Protein AF-A0A4Y9FV36-F1 (afdb_monomer_lite)

Structure (mmCIF, N/CA/C/O backbone):
data_AF-A0A4Y9FV36-F1
#
_entry.id   AF-A0A4Y9FV36-F1
#
loop_
_atom_site.group_PDB
_atom_site.id
_atom_site.type_symbol
_atom_site.label_atom_id
_atom_site.label_alt_id
_atom_site.label_comp_id
_atom_site.label_asym_id
_atom_site.label_entity_id
_atom_site.label_seq_id
_atom_site.pdbx_PDB_ins_code
_atom_site.Cartn_x
_atom_site.Cartn_y
_atom_site.Cartn_z
_atom_site.occupancy
_atom_site.B_iso_or_equiv
_atom_site.auth_seq_id
_atom_site.auth_comp_id
_atom_site.auth_asym_id
_atom_site.auth_atom_id
_atom_site.pdbx_PDB_model_num
ATOM 1 N N . MET A 1 1 ? 10.657 -15.509 -2.391 1.00 43.88 1 MET A N 1
ATOM 2 C CA . MET A 1 1 ? 11.217 -14.339 -1.675 1.00 43.88 1 MET A CA 1
ATOM 3 C C . MET A 1 1 ? 10.784 -14.450 -0.227 1.00 43.88 1 MET A C 1
ATOM 5 O O . MET A 1 1 ? 9.601 -14.671 -0.011 1.00 43.88 1 MET A O 1
ATOM 9 N N . ALA A 1 2 ? 11.705 -14.394 0.737 1.00 48.38 2 ALA A N 1
ATOM 10 C CA . ALA A 1 2 ? 11.345 -14.502 2.150 1.00 48.38 2 ALA A CA 1
ATOM 11 C C . ALA A 1 2 ? 10.394 -13.355 2.525 1.00 48.38 2 ALA A C 1
ATOM 13 O O . ALA A 1 2 ? 10.722 -12.184 2.327 1.00 48.38 2 ALA A O 1
ATOM 14 N N . GLN A 1 3 ? 9.196 -13.692 3.002 1.00 63.16 3 GLN A N 1
ATOM 15 C CA . GLN A 1 3 ? 8.236 -12.700 3.465 1.00 63.16 3 GLN A CA 1
ATOM 16 C C . GLN A 1 3 ? 8.801 -12.062 4.734 1.00 63.16 3 GLN A C 1
ATOM 18 O O . GLN A 1 3 ? 9.016 -12.745 5.733 1.00 63.16 3 GLN A O 1
ATOM 23 N N . ARG A 1 4 ? 9.108 -10.762 4.673 1.00 67.25 4 ARG A N 1
ATOM 24 C CA . ARG A 1 4 ? 9.614 -10.004 5.824 1.00 67.25 4 ARG A CA 1
ATOM 25 C C . ARG A 1 4 ? 8.622 -10.128 6.984 1.00 67.25 4 ARG A C 1
ATOM 27 O O . ARG A 1 4 ? 7.413 -10.061 6.759 1.00 67.25 4 ARG A O 1
ATOM 34 N N . ASN A 1 5 ? 9.129 -10.307 8.205 1.00 76.62 5 ASN A N 1
ATOM 35 C CA . ASN A 1 5 ? 8.296 -10.274 9.404 1.00 76.62 5 ASN A CA 1
ATOM 36 C C . ASN A 1 5 ? 7.622 -8.892 9.489 1.00 76.62 5 ASN A C 1
ATOM 38 O O . ASN A 1 5 ? 8.306 -7.873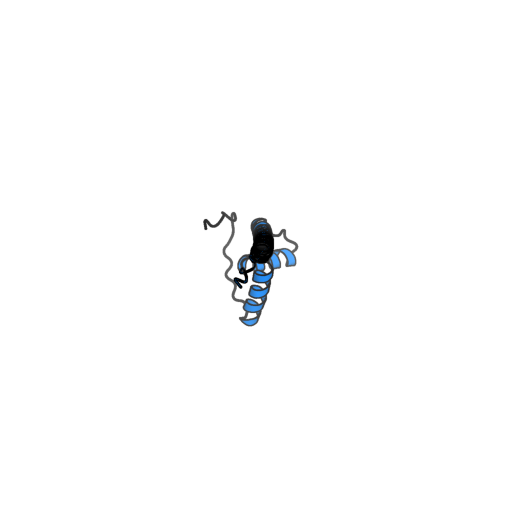 9.487 1.00 76.62 5 ASN A O 1
ATOM 42 N N . ARG A 1 6 ? 6.286 -8.869 9.497 1.00 80.81 6 ARG A N 1
ATOM 43 C CA . ARG A 1 6 ? 5.457 -7.649 9.500 1.00 80.81 6 ARG A CA 1
ATOM 44 C C . ARG A 1 6 ? 4.970 -7.269 10.910 1.00 80.81 6 ARG A C 1
ATOM 46 O O . ARG A 1 6 ? 4.032 -6.487 11.026 1.00 80.81 6 ARG A O 1
ATOM 53 N N . GLY A 1 7 ? 5.564 -7.853 11.951 1.00 85.19 7 GLY A N 1
ATOM 54 C CA . GLY A 1 7 ? 5.180 -7.636 13.345 1.00 85.19 7 GLY A CA 1
ATOM 55 C C . GLY A 1 7 ? 3.897 -8.364 13.758 1.00 85.19 7 GLY A C 1
ATOM 56 O O . GLY A 1 7 ? 3.302 -9.108 12.966 1.00 85.19 7 GLY A O 1
ATOM 57 N N . ASP A 1 8 ? 3.504 -8.136 15.013 1.00 89.25 8 ASP A N 1
ATOM 58 C CA . ASP A 1 8 ? 2.295 -8.685 15.635 1.00 89.25 8 ASP A CA 1
ATOM 59 C C . ASP A 1 8 ? 1.022 -8.095 15.012 1.00 89.25 8 ASP A C 1
ATOM 61 O O . ASP A 1 8 ? 0.899 -6.877 14.858 1.00 89.25 8 ASP A O 1
ATOM 65 N N . ARG A 1 9 ? 0.107 -8.967 14.570 1.00 88.62 9 ARG A N 1
ATOM 66 C CA . ARG A 1 9 ? -1.073 -8.599 13.772 1.00 88.62 9 ARG A CA 1
ATOM 67 C C . ARG A 1 9 ? -2.196 -9.617 13.950 1.00 88.62 9 ARG A C 1
ATOM 69 O O . ARG A 1 9 ? -1.978 -10.820 13.821 1.00 88.62 9 ARG A O 1
ATOM 76 N N . ALA A 1 10 ? -3.418 -9.121 14.121 1.00 90.75 10 ALA A N 1
ATOM 77 C CA . ALA A 1 10 ? -4.622 -9.945 14.100 1.00 90.75 10 ALA A CA 1
ATOM 78 C C . ALA A 1 10 ? -5.076 -10.266 12.663 1.00 90.75 10 ALA A C 1
ATOM 80 O O . ALA A 1 10 ? -4.840 -9.499 11.724 1.00 90.75 10 ALA A O 1
ATOM 81 N N . TYR A 1 11 ? -5.760 -11.399 12.494 1.00 90.50 11 TYR A N 1
ATOM 82 C CA . TYR A 1 11 ? -6.418 -11.757 11.238 1.00 90.50 11 TYR A CA 1
ATOM 83 C C . TYR A 1 11 ? -7.801 -11.100 11.146 1.00 90.50 11 TYR A C 1
ATOM 85 O O . TYR A 1 11 ? -8.608 -11.222 12.064 1.00 90.50 11 TYR A O 1
ATOM 93 N N . MET A 1 12 ? -8.087 -10.441 10.020 1.00 89.38 12 MET A N 1
ATOM 94 C CA . MET A 1 12 ? -9.374 -9.797 9.742 1.00 89.38 12 MET A CA 1
ATOM 95 C C . MET A 1 12 ? -9.889 -10.244 8.363 1.00 89.38 12 MET A C 1
ATOM 97 O O . MET A 1 12 ? -9.378 -9.770 7.344 1.00 89.38 12 MET A O 1
ATOM 101 N N . PRO A 1 13 ? -10.867 -11.167 8.289 1.00 90.19 13 PRO A N 1
ATOM 102 C CA . PRO A 1 13 ? -11.460 -11.568 7.019 1.00 90.19 13 PRO A CA 1
ATOM 103 C C . PRO A 1 13 ? -12.463 -10.512 6.537 1.00 90.19 13 PRO A C 1
ATOM 105 O O . PRO A 1 13 ? -13.398 -10.164 7.253 1.00 90.19 13 PRO A O 1
ATOM 108 N N . LEU A 1 14 ? -12.297 -10.035 5.302 1.00 90.56 14 LEU A N 1
ATOM 109 C CA . LEU A 1 14 ? -13.199 -9.072 4.660 1.00 90.56 14 LEU A CA 1
ATOM 110 C C . LEU A 1 14 ? -13.815 -9.675 3.393 1.00 90.56 14 LEU A C 1
ATOM 112 O O . LEU A 1 14 ? -13.170 -10.456 2.693 1.00 90.56 14 LEU A O 1
ATOM 116 N N . ARG A 1 15 ? -15.068 -9.307 3.101 1.00 94.62 15 ARG A N 1
ATOM 117 C CA . ARG A 1 15 ? -15.825 -9.738 1.911 1.00 94.62 15 ARG A CA 1
ATOM 118 C C . ARG A 1 15 ? -16.526 -8.540 1.257 1.00 94.62 15 ARG A C 1
ATOM 120 O O . ARG A 1 15 ? -17.742 -8.410 1.393 1.00 94.62 15 ARG A O 1
ATOM 127 N N . PRO A 1 16 ? -15.775 -7.623 0.623 1.00 93.69 16 PRO A N 1
ATOM 128 C CA . PRO A 1 16 ? -16.386 -6.511 -0.095 1.00 93.69 16 PRO A CA 1
ATOM 129 C C . PRO A 1 16 ? -17.173 -7.013 -1.324 1.00 93.69 16 PRO A C 1
ATOM 131 O O . PRO A 1 16 ? -16.865 -8.090 -1.844 1.00 93.69 16 PRO A O 1
ATOM 134 N N . PRO A 1 17 ? -18.158 -6.239 -1.815 1.00 97.88 17 PRO A N 1
ATOM 135 C CA . PRO A 1 17 ? -18.737 -6.424 -3.144 1.00 97.88 17 PRO A CA 1
ATOM 136 C C . PRO A 1 17 ? -17.667 -6.534 -4.243 1.00 97.88 17 PRO A C 1
ATOM 138 O O . PRO A 1 17 ? -16.583 -5.956 -4.135 1.00 97.88 17 PRO A O 1
ATOM 141 N N . THR A 1 18 ? -17.959 -7.293 -5.301 1.00 96.94 18 THR A N 1
ATOM 142 C CA . THR A 1 18 ? -16.975 -7.640 -6.343 1.00 96.94 18 THR A CA 1
ATOM 143 C C . THR A 1 18 ? -16.438 -6.420 -7.092 1.00 96.94 18 THR A C 1
ATOM 145 O O . THR A 1 18 ? -15.235 -6.321 -7.325 1.00 96.94 18 THR A O 1
ATOM 148 N N . ASP A 1 19 ? -17.310 -5.472 -7.418 1.00 96.25 19 ASP A N 1
ATOM 149 C CA . ASP A 1 19 ? -16.968 -4.202 -8.062 1.00 96.25 19 ASP A CA 1
ATOM 150 C C . ASP A 1 19 ? -16.026 -3.355 -7.191 1.00 96.25 19 ASP A C 1
ATOM 152 O O . ASP A 1 19 ? -15.018 -2.823 -7.662 1.00 96.25 19 ASP A O 1
ATOM 156 N N . GLN A 1 20 ? -16.296 -3.297 -5.887 1.00 97.50 20 GLN A N 1
ATOM 157 C CA . GLN A 1 20 ? -15.442 -2.602 -4.927 1.00 97.50 20 GLN A CA 1
ATOM 158 C C . GLN A 1 20 ? -14.087 -3.293 -4.782 1.00 97.50 20 GLN A C 1
ATOM 160 O O . GLN A 1 20 ? -13.053 -2.627 -4.762 1.00 97.50 20 GLN A O 1
ATOM 165 N N . GLN A 1 21 ? -14.069 -4.628 -4.727 1.00 96.69 21 GLN A N 1
ATOM 166 C CA . GLN A 1 21 ? -12.830 -5.396 -4.662 1.00 96.69 21 GLN A CA 1
ATOM 167 C C . GLN A 1 21 ? -11.921 -5.098 -5.857 1.00 96.69 21 GLN A C 1
ATOM 169 O O . GLN A 1 21 ? -10.717 -4.902 -5.674 1.00 96.69 21 GLN A O 1
ATOM 174 N N . GLU A 1 22 ? -12.482 -5.055 -7.066 1.00 97.25 22 GLU A N 1
ATOM 175 C CA . GLU A 1 22 ? -11.732 -4.730 -8.277 1.00 97.25 22 GLU A CA 1
ATOM 176 C C . GLU A 1 22 ? -11.182 -3.302 -8.226 1.00 97.25 22 GLU A C 1
ATOM 178 O O . GLU A 1 22 ? -9.987 -3.093 -8.455 1.00 97.25 22 GLU A O 1
ATOM 183 N N . HIS A 1 23 ? -12.008 -2.337 -7.820 1.00 97.88 23 HIS A N 1
ATOM 184 C CA . HIS A 1 23 ? -11.572 -0.956 -7.635 1.00 97.88 23 HIS A CA 1
ATOM 185 C C . HIS A 1 23 ? -10.412 -0.839 -6.630 1.00 97.88 23 HIS A C 1
ATOM 187 O O . HIS A 1 23 ? -9.387 -0.212 -6.910 1.00 97.88 23 HIS A O 1
ATOM 193 N N . TYR A 1 24 ? -10.517 -1.486 -5.467 1.00 97.81 24 TYR A N 1
ATOM 194 C CA . TYR A 1 24 ? -9.457 -1.474 -4.457 1.00 97.81 24 TYR A CA 1
ATOM 195 C C . TYR A 1 24 ? -8.190 -2.170 -4.944 1.00 97.81 24 TYR A C 1
ATOM 197 O O . TYR A 1 24 ? -7.086 -1.726 -4.628 1.00 97.81 24 TYR A O 1
ATOM 205 N N . LYS A 1 25 ? -8.331 -3.238 -5.735 1.00 97.69 25 LYS A N 1
ATOM 206 C CA . LYS A 1 25 ? -7.189 -3.919 -6.339 1.00 97.69 25 LYS A CA 1
ATOM 207 C C . LYS A 1 25 ? -6.440 -2.984 -7.287 1.00 97.69 25 LYS A C 1
ATOM 209 O O . LYS A 1 25 ? -5.223 -2.886 -7.176 1.00 97.69 25 LYS A O 1
ATOM 214 N N . GLN A 1 26 ? -7.148 -2.261 -8.155 1.00 98.12 26 GLN A N 1
ATOM 215 C CA . GLN A 1 26 ? -6.530 -1.284 -9.057 1.00 98.12 26 GLN A CA 1
ATOM 216 C C . GLN A 1 26 ? -5.754 -0.218 -8.269 1.00 98.12 26 GLN A C 1
ATOM 218 O O . GLN A 1 26 ? -4.597 0.064 -8.578 1.00 98.12 26 GLN A O 1
ATOM 223 N N . LYS A 1 27 ? -6.333 0.306 -7.181 1.00 98.25 27 LYS A N 1
ATOM 224 C CA . LYS A 1 27 ? -5.652 1.274 -6.305 1.00 98.25 27 LYS A CA 1
ATOM 225 C C . LYS A 1 27 ? -4.444 0.698 -5.570 1.00 98.25 27 LYS A C 1
ATOM 227 O O . LYS A 1 27 ? -3.431 1.384 -5.429 1.00 98.25 27 LYS A O 1
ATOM 232 N N . ALA A 1 28 ? -4.508 -0.559 -5.144 1.00 98.00 28 ALA A N 1
ATOM 233 C CA . ALA A 1 28 ? -3.360 -1.249 -4.568 1.00 98.00 28 ALA A CA 1
ATOM 234 C C . ALA A 1 28 ? -2.232 -1.428 -5.603 1.00 98.00 28 ALA A C 1
ATOM 236 O O . ALA A 1 28 ? -1.070 -1.154 -5.299 1.00 98.00 28 ALA A O 1
ATOM 237 N N . ASP A 1 29 ? -2.574 -1.802 -6.840 1.00 97.62 29 ASP A N 1
ATOM 238 C CA . ASP A 1 29 ? -1.623 -1.989 -7.942 1.00 97.62 29 ASP A CA 1
ATOM 239 C C . ASP A 1 29 ? -0.946 -0.660 -8.351 1.00 97.62 29 ASP A C 1
ATOM 241 O O . ASP A 1 29 ? 0.273 -0.620 -8.557 1.00 97.62 29 ASP A O 1
ATOM 245 N N . GLU A 1 30 ? -1.697 0.450 -8.397 1.00 97.31 30 GLU A N 1
ATOM 246 C CA . GLU A 1 30 ? -1.176 1.811 -8.634 1.00 97.31 30 GLU A CA 1
ATOM 247 C C . GLU A 1 30 ? -0.087 2.182 -7.611 1.00 97.31 30 GLU A C 1
ATOM 249 O O . GLU A 1 30 ? 0.966 2.729 -7.961 1.00 97.31 30 GLU A O 1
ATOM 254 N N . LEU A 1 31 ? -0.283 1.807 -6.347 1.00 96.94 31 LEU A N 1
ATOM 255 C CA . LEU A 1 31 ? 0.694 1.996 -5.270 1.00 96.94 31 LEU A CA 1
ATOM 256 C C . LEU A 1 31 ? 1.788 0.919 -5.248 1.00 96.94 31 LEU A C 1
ATOM 258 O O . LEU A 1 31 ? 2.857 1.132 -4.681 1.00 96.94 31 LEU A O 1
ATOM 262 N N . GLY A 1 32 ? 1.555 -0.213 -5.912 1.00 96.50 32 GLY A N 1
ATOM 263 C CA . GLY A 1 32 ? 2.465 -1.353 -5.950 1.00 96.50 32 GLY A CA 1
ATOM 264 C C . GLY A 1 32 ? 2.492 -2.157 -4.649 1.00 96.50 32 GLY A C 1
ATOM 265 O O . GLY A 1 32 ? 3.514 -2.771 -4.341 1.00 96.50 32 GLY A O 1
ATOM 266 N N . ILE A 1 33 ? 1.388 -2.150 -3.898 1.00 96.81 33 ILE A N 1
ATOM 267 C CA . ILE A 1 33 ? 1.227 -2.856 -2.620 1.00 96.81 33 ILE A CA 1
ATOM 268 C C . ILE A 1 33 ? 0.146 -3.935 -2.707 1.00 96.81 33 ILE A C 1
ATOM 270 O O . ILE A 1 33 ? -0.618 -4.000 -3.667 1.00 96.81 33 ILE A O 1
ATOM 274 N N . SER A 1 34 ? 0.063 -4.803 -1.695 1.00 95.44 34 SER A N 1
ATOM 275 C CA . SER A 1 34 ? -0.995 -5.821 -1.648 1.00 95.44 34 SER A CA 1
ATOM 276 C C . SER A 1 34 ? -2.373 -5.212 -1.352 1.00 95.44 34 SER A C 1
ATOM 278 O O . SER A 1 34 ? -2.469 -4.205 -0.650 1.00 95.44 34 SER A O 1
ATOM 280 N N . LEU A 1 35 ? -3.452 -5.866 -1.803 1.00 96.06 35 LEU A N 1
ATOM 281 C CA . LEU A 1 35 ? -4.828 -5.441 -1.502 1.00 96.06 35 LEU A CA 1
ATOM 282 C C . LEU A 1 35 ? -5.092 -5.344 0.012 1.00 96.06 35 LEU A C 1
ATOM 284 O O . LEU A 1 35 ? -5.735 -4.404 0.470 1.00 96.06 35 LEU A O 1
ATOM 288 N N . GLY A 1 36 ? -4.554 -6.280 0.799 1.00 94.56 36 GLY A N 1
ATOM 289 C CA . GLY A 1 36 ? -4.655 -6.232 2.260 1.00 94.56 36 GLY A CA 1
ATOM 290 C C . GLY A 1 36 ? -3.929 -5.024 2.860 1.00 94.56 36 GLY A C 1
ATOM 291 O O . GLY A 1 36 ? -4.495 -4.337 3.705 1.00 94.56 36 GLY A O 1
ATOM 292 N N . SER A 1 37 ? -2.713 -4.723 2.384 1.00 95.94 37 SER A N 1
ATOM 293 C CA . SER A 1 37 ? -1.964 -3.521 2.788 1.00 95.94 37 SER A CA 1
ATOM 294 C C . SER A 1 37 ? -2.748 -2.250 2.443 1.00 95.94 37 SER A C 1
ATOM 296 O O . SER A 1 37 ? -2.865 -1.351 3.271 1.00 95.94 37 SER A O 1
ATOM 298 N N . TYR A 1 38 ? -3.350 -2.194 1.251 1.00 97.56 38 TYR A N 1
ATOM 299 C CA . TYR A 1 38 ? -4.203 -1.078 0.850 1.00 97.56 38 TYR A CA 1
ATOM 300 C C . TYR A 1 38 ? -5.403 -0.909 1.790 1.00 97.56 38 TYR A C 1
ATOM 302 O O . TYR A 1 38 ? -5.639 0.193 2.279 1.00 97.56 38 TYR A O 1
ATOM 310 N N . GLY A 1 39 ? -6.116 -1.995 2.108 1.00 96.44 39 GLY A N 1
ATOM 311 C CA . GLY A 1 39 ? -7.250 -1.963 3.035 1.00 96.44 39 GLY A CA 1
ATOM 312 C C . GLY A 1 39 ? -6.872 -1.434 4.421 1.00 96.44 39 GLY A C 1
ATOM 313 O O . GLY A 1 39 ? -7.503 -0.502 4.913 1.00 96.44 39 GLY A O 1
ATOM 314 N N . VAL A 1 40 ? -5.799 -1.961 5.020 1.00 96.12 40 VAL A N 1
ATOM 315 C CA . VAL A 1 40 ? -5.313 -1.513 6.340 1.00 96.12 40 VAL A CA 1
ATOM 316 C C . VAL A 1 40 ? -4.907 -0.039 6.316 1.00 96.12 40 VAL A C 1
ATOM 318 O O . VAL A 1 40 ? -5.264 0.705 7.224 1.00 96.12 40 VAL A O 1
ATOM 321 N N . MET A 1 41 ? -4.209 0.406 5.269 1.00 97.75 41 MET A N 1
ATOM 322 C CA . MET A 1 41 ? -3.828 1.811 5.107 1.00 97.75 41 MET A CA 1
ATOM 32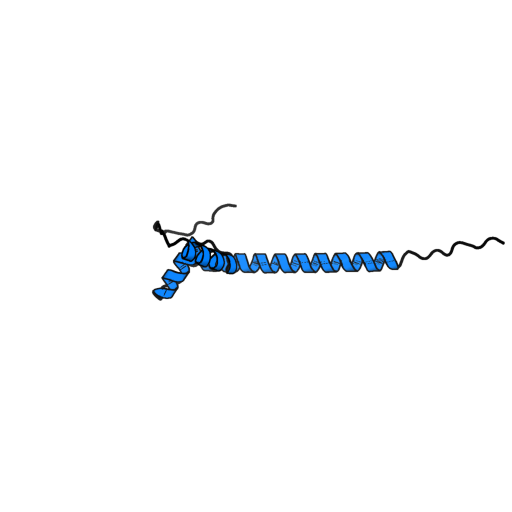3 C C . MET A 1 41 ? -5.052 2.727 5.027 1.00 97.75 41 MET A C 1
ATOM 325 O O . MET A 1 41 ? -5.078 3.766 5.682 1.00 97.75 41 MET A O 1
ATOM 329 N N . ARG A 1 42 ? -6.066 2.357 4.235 1.00 97.38 42 ARG A N 1
ATOM 330 C CA . ARG A 1 42 ? -7.288 3.160 4.088 1.00 97.38 42 ARG A CA 1
ATOM 331 C C . ARG A 1 42 ? -8.090 3.223 5.384 1.00 97.38 42 ARG A C 1
ATOM 333 O O . ARG A 1 42 ? -8.577 4.299 5.711 1.00 97.38 42 ARG A O 1
ATOM 340 N N . LEU A 1 43 ? -8.178 2.119 6.128 1.00 96.75 43 LEU A N 1
ATOM 341 C CA . LEU A 1 43 ? -8.815 2.098 7.447 1.00 96.75 43 LEU A CA 1
ATOM 342 C C . LEU A 1 43 ? -8.058 2.976 8.448 1.00 96.75 43 LEU A C 1
ATOM 344 O O . LEU A 1 43 ? -8.673 3.809 9.100 1.00 96.75 43 LEU A O 1
ATOM 348 N N . ALA A 1 44 ? -6.728 2.866 8.514 1.00 97.44 44 ALA A N 1
ATOM 349 C CA . ALA A 1 44 ? -5.928 3.713 9.395 1.00 97.44 44 ALA A CA 1
ATOM 350 C C . ALA A 1 44 ? -6.127 5.206 9.082 1.00 97.44 44 ALA A C 1
ATOM 352 O O . ALA A 1 44 ? -6.377 5.997 9.982 1.00 97.44 44 ALA A O 1
ATOM 353 N N . GLN A 1 45 ? -6.110 5.580 7.799 1.00 97.62 45 GLN A N 1
ATOM 354 C CA . GLN A 1 45 ? -6.365 6.956 7.363 1.00 97.62 45 GLN A CA 1
ATOM 355 C C . GLN A 1 45 ? -7.767 7.453 7.734 1.00 97.62 45 GLN A C 1
ATOM 357 O O . GLN A 1 45 ? -7.905 8.600 8.151 1.00 97.62 45 GLN A O 1
ATOM 362 N N . ALA A 1 46 ? -8.795 6.617 7.567 1.00 97.88 46 ALA A N 1
ATOM 363 C CA . ALA A 1 46 ? -10.176 6.978 7.884 1.00 97.88 46 ALA A CA 1
ATOM 364 C C . ALA A 1 46 ? -10.384 7.216 9.388 1.00 97.88 46 ALA A C 1
ATOM 366 O O . ALA A 1 46 ? -11.128 8.115 9.764 1.00 97.88 46 ALA A O 1
ATOM 367 N N . GLU A 1 47 ? -9.680 6.455 10.225 1.00 98.12 47 GLU A N 1
ATOM 368 C CA . GLU A 1 47 ? -9.762 6.526 11.689 1.00 98.12 47 GLU A CA 1
ATOM 369 C C . GLU A 1 47 ? -8.725 7.480 12.314 1.00 98.12 47 GLU A C 1
ATOM 371 O O . GLU A 1 47 ? -8.611 7.572 13.534 1.00 98.12 47 GLU A O 1
ATOM 376 N N . GLY A 1 48 ? -7.918 8.175 11.502 1.00 97.62 48 GLY A N 1
ATOM 377 C CA . GLY A 1 48 ? -6.843 9.043 11.998 1.00 97.62 48 GLY A CA 1
ATOM 378 C C . GLY A 1 48 ? -5.716 8.295 12.728 1.00 97.62 48 GLY A C 1
ATOM 379 O O . GLY A 1 48 ? -4.987 8.889 13.521 1.00 97.62 48 GLY A O 1
ATOM 380 N N . LEU A 1 49 ? -5.563 6.996 12.470 1.00 97.31 49 LEU A N 1
ATOM 381 C CA . LEU A 1 49 ? -4.518 6.146 13.034 1.00 97.31 49 LEU A CA 1
ATOM 382 C C . LEU A 1 49 ? -3.237 6.195 12.184 1.00 97.31 49 LEU A C 1
ATOM 384 O O . LEU A 1 49 ? -3.294 6.405 10.967 1.00 97.31 49 LEU A O 1
ATOM 388 N N . PRO A 1 50 ? -2.061 5.951 12.791 1.00 96.62 50 PRO A N 1
ATOM 389 C CA . PRO A 1 50 ? -0.819 5.849 12.038 1.00 96.62 50 PRO A CA 1
ATOM 390 C C . PRO A 1 50 ? -0.868 4.672 11.056 1.00 96.62 50 PRO A C 1
ATOM 392 O O . PRO A 1 50 ? -1.274 3.560 11.402 1.00 96.62 50 PRO A O 1
ATOM 395 N N . VAL A 1 51 ? -0.418 4.911 9.822 1.00 96.19 51 VAL A N 1
ATOM 396 C CA . VAL A 1 51 ? -0.256 3.850 8.821 1.00 96.19 51 VAL A CA 1
ATOM 397 C C . VAL A 1 51 ? 0.923 2.959 9.235 1.00 96.19 51 VAL A C 1
ATOM 399 O O . VAL A 1 51 ? 2.009 3.488 9.463 1.00 96.19 51 VAL A O 1
ATOM 402 N N . PRO A 1 52 ? 0.755 1.625 9.308 1.00 94.88 52 PRO A N 1
ATOM 403 C CA . PRO A 1 52 ? 1.840 0.721 9.679 1.00 94.88 52 PRO A CA 1
ATOM 404 C C . PRO A 1 52 ? 3.083 0.827 8.783 1.00 94.88 52 PRO A C 1
ATOM 406 O O . PRO A 1 52 ? 2.973 0.782 7.555 1.00 94.88 52 PRO A O 1
ATOM 409 N N . ASP A 1 53 ? 4.269 0.841 9.398 1.00 94.38 53 ASP A N 1
ATOM 410 C CA . ASP A 1 53 ? 5.558 1.042 8.713 1.00 94.38 53 ASP A CA 1
ATOM 411 C C . ASP A 1 53 ? 5.811 0.055 7.570 1.00 94.38 53 ASP A C 1
ATOM 413 O O . ASP A 1 53 ? 6.302 0.438 6.509 1.00 94.38 53 ASP A O 1
ATOM 417 N N . TYR A 1 54 ? 5.406 -1.211 7.729 1.00 93.19 54 TYR A N 1
ATOM 418 C CA . TYR A 1 54 ? 5.592 -2.221 6.683 1.00 93.19 54 TYR A CA 1
ATOM 419 C C . TYR A 1 54 ? 4.866 -1.864 5.375 1.00 93.19 54 TYR A C 1
ATOM 421 O O . TYR A 1 54 ? 5.278 -2.317 4.309 1.00 93.19 54 TYR A O 1
ATOM 429 N N . ILE A 1 55 ? 3.785 -1.077 5.437 1.00 95.31 55 ILE A N 1
ATOM 430 C CA . ILE A 1 55 ? 3.051 -0.617 4.252 1.00 95.31 55 ILE A CA 1
ATOM 431 C C . ILE A 1 55 ? 3.825 0.513 3.580 1.00 95.31 55 ILE A C 1
ATOM 433 O O . ILE A 1 55 ? 4.009 0.490 2.363 1.00 95.31 55 ILE A O 1
ATOM 437 N N . THR A 1 56 ? 4.325 1.466 4.365 1.00 94.56 56 THR A N 1
ATOM 438 C CA . THR A 1 56 ? 5.189 2.549 3.878 1.00 94.56 56 THR A CA 1
ATOM 439 C C . THR A 1 56 ? 6.433 1.981 3.188 1.00 94.56 56 THR A C 1
ATOM 441 O O . THR A 1 56 ? 6.774 2.388 2.076 1.00 94.56 56 THR A O 1
ATOM 444 N N . ASP A 1 57 ? 7.049 0.957 3.780 1.00 94.12 57 ASP A N 1
ATOM 445 C CA . ASP A 1 57 ? 8.177 0.231 3.197 1.00 94.12 57 ASP A CA 1
ATOM 446 C C . ASP A 1 57 ? 7.823 -0.472 1.879 1.00 94.12 57 ASP A C 1
ATOM 448 O O . ASP A 1 57 ? 8.641 -0.499 0.955 1.00 94.12 57 ASP A O 1
ATOM 452 N N . GLU A 1 58 ? 6.631 -1.070 1.772 1.00 94.56 58 GLU A N 1
ATOM 453 C CA . GLU A 1 58 ? 6.155 -1.694 0.531 1.00 94.56 58 GLU A CA 1
ATOM 454 C C . GLU A 1 58 ? 6.010 -0.655 -0.591 1.00 94.56 58 GLU A C 1
ATOM 456 O O . GLU A 1 58 ? 6.495 -0.891 -1.702 1.00 94.56 58 GLU A O 1
ATOM 461 N N . ILE A 1 59 ? 5.421 0.507 -0.289 1.00 95.94 59 ILE A N 1
ATOM 462 C CA . ILE A 1 59 ? 5.264 1.621 -1.238 1.00 95.94 59 ILE A CA 1
ATOM 463 C C . ILE A 1 59 ? 6.636 2.114 -1.714 1.00 95.94 59 ILE A C 1
ATOM 465 O O . ILE A 1 59 ? 6.880 2.230 -2.919 1.00 95.94 59 ILE A O 1
ATOM 469 N N . GLU A 1 60 ? 7.569 2.353 -0.793 1.00 95.25 60 GLU A N 1
ATOM 470 C CA . GLU A 1 60 ? 8.914 2.823 -1.133 1.00 95.25 60 GLU A CA 1
ATOM 471 C C . GLU A 1 60 ? 9.699 1.790 -1.950 1.00 95.25 60 GLU A C 1
ATOM 473 O O . GLU A 1 60 ? 10.377 2.129 -2.926 1.00 95.25 60 GLU A O 1
ATOM 478 N N . GLN A 1 61 ? 9.569 0.501 -1.634 1.00 94.38 61 GLN A N 1
ATOM 479 C CA . GLN A 1 61 ? 10.157 -0.562 -2.447 1.00 94.38 61 GLN A CA 1
ATOM 480 C C . GLN A 1 61 ? 9.550 -0.613 -3.852 1.00 94.38 61 GLN A C 1
ATOM 482 O O . GLN A 1 61 ? 10.292 -0.771 -4.827 1.00 94.38 61 GLN A O 1
ATOM 487 N N . ALA A 1 62 ? 8.230 -0.473 -3.982 1.00 94.31 62 ALA A N 1
ATOM 488 C CA . ALA A 1 62 ? 7.562 -0.423 -5.278 1.00 94.31 62 ALA A CA 1
ATOM 489 C C . ALA A 1 62 ? 8.046 0.773 -6.110 1.00 94.31 62 ALA A C 1
ATOM 491 O O . ALA A 1 62 ? 8.398 0.614 -7.284 1.00 94.31 62 ALA A O 1
ATOM 492 N N . ARG A 1 63 ? 8.168 1.949 -5.487 1.00 95.25 63 ARG A N 1
ATOM 493 C CA . ARG A 1 63 ? 8.723 3.154 -6.110 1.00 95.25 63 ARG A CA 1
ATOM 494 C C . ARG A 1 63 ? 10.153 2.931 -6.601 1.00 95.25 63 ARG A C 1
ATOM 496 O O . ARG A 1 63 ? 10.443 3.186 -7.770 1.00 95.25 63 ARG A O 1
ATOM 503 N N . ARG A 1 64 ? 11.036 2.389 -5.755 1.00 94.94 64 ARG A N 1
ATOM 504 C CA . ARG A 1 64 ? 12.431 2.074 -6.117 1.00 94.94 64 ARG A CA 1
ATOM 505 C C . ARG A 1 64 ? 12.513 1.089 -7.281 1.00 94.94 64 ARG A C 1
ATOM 507 O O . ARG A 1 64 ? 13.295 1.298 -8.203 1.00 94.94 64 ARG A O 1
ATOM 514 N N . LYS A 1 65 ? 11.678 0.044 -7.289 1.00 93.25 65 LYS A N 1
ATOM 515 C CA . LYS A 1 65 ? 11.616 -0.922 -8.400 1.00 93.25 65 LYS A CA 1
ATOM 516 C C . LYS A 1 65 ? 11.245 -0.248 -9.721 1.00 93.25 65 LYS A C 1
ATOM 518 O O . LYS A 1 65 ? 11.889 -0.524 -10.730 1.00 93.25 65 LYS A O 1
ATOM 523 N N . ARG A 1 66 ? 10.256 0.654 -9.717 1.00 92.62 66 ARG A N 1
ATOM 524 C CA . ARG A 1 66 ? 9.847 1.414 -10.914 1.00 92.62 66 ARG A CA 1
ATOM 525 C C . ARG A 1 66 ? 10.967 2.318 -11.423 1.00 92.62 66 ARG A C 1
ATOM 527 O O . ARG A 1 66 ? 11.252 2.300 -12.616 1.00 92.62 66 ARG A O 1
ATOM 534 N N . LEU A 1 67 ? 11.634 3.046 -10.526 1.00 93.50 67 LEU A N 1
ATOM 535 C CA . LEU A 1 67 ? 12.766 3.910 -10.878 1.00 93.50 67 LEU A CA 1
ATOM 536 C C . LEU A 1 67 ? 13.925 3.107 -11.477 1.00 93.50 67 LEU A C 1
ATOM 538 O O . LEU A 1 67 ? 14.436 3.463 -12.536 1.00 93.50 67 LEU A O 1
ATOM 542 N N . ASN A 1 68 ? 14.284 1.981 -10.859 1.00 93.56 68 ASN A N 1
ATOM 543 C CA . ASN A 1 68 ? 15.345 1.110 -11.361 1.00 93.56 68 ASN A CA 1
ATOM 544 C C . ASN A 1 68 ? 14.993 0.505 -12.727 1.00 93.56 68 ASN A C 1
ATOM 546 O O . ASN A 1 68 ? 15.851 0.425 -13.602 1.00 93.56 68 ASN A O 1
ATOM 550 N N . ALA A 1 69 ? 13.737 0.099 -12.934 1.00 91.38 69 ALA A N 1
ATOM 551 C CA . ALA A 1 69 ? 13.277 -0.404 -14.226 1.00 91.38 69 ALA A CA 1
ATOM 552 C C . ALA A 1 69 ? 13.321 0.682 -15.314 1.00 91.38 69 ALA A C 1
ATOM 554 O O . ALA A 1 69 ? 13.755 0.410 -16.430 1.00 91.38 69 ALA A O 1
ATOM 555 N N . ALA A 1 70 ? 12.919 1.915 -14.992 1.00 91.06 70 ALA A N 1
ATOM 556 C CA . ALA A 1 70 ? 13.000 3.044 -15.915 1.00 91.06 70 ALA A CA 1
ATOM 557 C C . ALA A 1 70 ? 14.456 3.398 -16.265 1.00 91.06 70 ALA A C 1
ATOM 559 O O . ALA A 1 70 ? 14.768 3.610 -17.435 1.00 91.06 70 ALA A O 1
ATOM 560 N N . ALA A 1 71 ? 15.353 3.396 -15.274 1.00 90.44 71 ALA A N 1
ATOM 561 C CA . ALA A 1 71 ? 16.780 3.628 -15.486 1.00 90.44 71 ALA A CA 1
ATOM 562 C C . ALA A 1 71 ? 17.395 2.572 -16.418 1.00 90.44 71 ALA A C 1
ATOM 564 O O . ALA A 1 71 ? 18.074 2.938 -17.372 1.00 90.44 71 ALA A O 1
ATOM 565 N N . ARG A 1 72 ? 17.084 1.283 -16.201 1.00 89.06 72 ARG A N 1
ATOM 566 C CA . ARG A 1 72 ? 17.544 0.176 -17.060 1.00 89.06 72 ARG A CA 1
ATOM 567 C C . ARG A 1 72 ? 17.075 0.320 -18.507 1.00 89.06 72 ARG A C 1
ATOM 569 O O . ARG A 1 72 ? 17.885 0.231 -19.423 1.00 89.06 72 ARG A O 1
ATOM 576 N N . ARG A 1 73 ? 15.792 0.633 -18.717 1.00 89.19 73 ARG A N 1
ATOM 577 C CA . ARG A 1 73 ? 15.247 0.874 -20.065 1.00 89.19 73 ARG A CA 1
ATOM 578 C C . ARG A 1 73 ? 15.941 2.042 -20.760 1.00 89.19 73 ARG A C 1
ATOM 580 O O . ARG A 1 73 ? 16.211 1.969 -21.951 1.00 89.19 73 ARG A O 1
ATOM 587 N N . ARG A 1 74 ? 16.252 3.113 -20.024 1.00 85.81 74 ARG A N 1
ATOM 588 C CA . ARG A 1 74 ? 16.981 4.262 -20.573 1.00 85.81 74 ARG A CA 1
ATOM 589 C C . ARG A 1 74 ? 18.402 3.881 -20.986 1.00 85.81 74 ARG A C 1
ATOM 591 O O . ARG A 1 74 ? 18.829 4.271 -22.065 1.00 85.81 74 ARG A O 1
ATOM 598 N N . THR A 1 75 ? 19.118 3.116 -20.161 1.00 85.75 75 THR A N 1
ATOM 599 C CA . THR A 1 75 ? 20.464 2.637 -20.512 1.00 85.75 75 THR A CA 1
ATOM 600 C C . THR A 1 75 ? 20.447 1.695 -21.715 1.00 85.75 75 THR A C 1
ATOM 602 O O . THR A 1 75 ? 21.302 1.832 -22.576 1.00 85.75 75 THR A O 1
ATOM 605 N N . GLU A 1 76 ? 19.451 0.810 -21.826 1.00 85.62 76 GLU A N 1
ATOM 606 C CA . GLU A 1 76 ? 19.280 -0.090 -22.982 1.00 85.62 76 GLU A CA 1
ATOM 607 C C . GLU A 1 76 ? 18.965 0.674 -24.281 1.00 85.62 76 GLU A C 1
ATOM 609 O O . GLU A 1 76 ? 19.450 0.319 -25.350 1.00 85.62 76 GLU A O 1
ATOM 614 N N . GLN A 1 77 ? 18.167 1.745 -24.205 1.00 81.00 77 GLN A N 1
ATOM 615 C CA . GLN A 1 77 ? 17.879 2.597 -25.365 1.00 81.00 77 GLN A CA 1
ATOM 616 C C . GLN A 1 77 ? 19.113 3.375 -25.832 1.00 81.00 77 GLN A C 1
ATOM 618 O 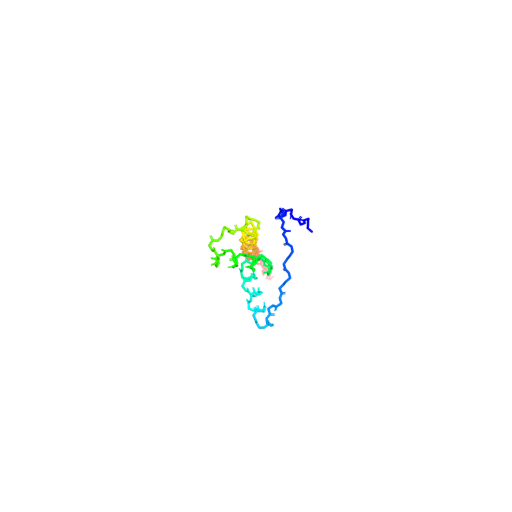O . GLN A 1 77 ? 19.327 3.503 -27.035 1.00 81.00 77 GLN A O 1
ATOM 623 N N . LEU A 1 78 ? 19.917 3.885 -24.893 1.00 76.12 78 LEU A N 1
ATOM 624 C CA . LEU A 1 78 ? 21.158 4.596 -25.20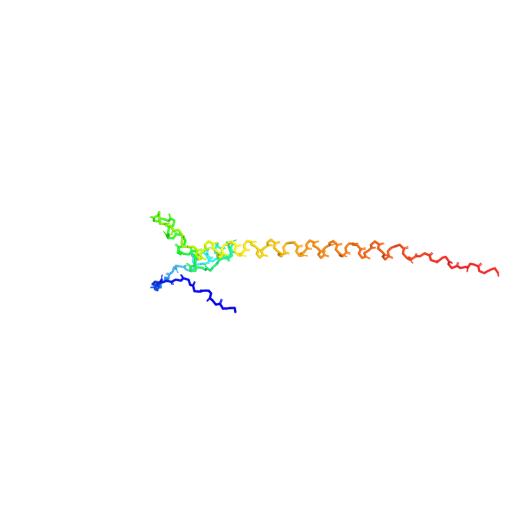5 1.00 76.12 78 LEU A CA 1
ATOM 625 C C . LEU A 1 78 ? 22.204 3.655 -25.809 1.00 76.12 78 LEU A C 1
ATOM 627 O O . LEU A 1 78 ? 22.771 3.983 -26.846 1.00 76.12 78 LEU A O 1
ATOM 631 N N . SER A 1 79 ? 22.395 2.463 -25.234 1.00 76.69 79 SER A N 1
ATOM 632 C CA . SER A 1 79 ? 23.335 1.480 -25.785 1.00 76.69 79 SER A CA 1
ATOM 633 C C . SER A 1 79 ? 22.916 0.991 -27.173 1.00 76.69 79 SER A C 1
ATOM 635 O O . SER A 1 79 ? 23.764 0.781 -28.035 1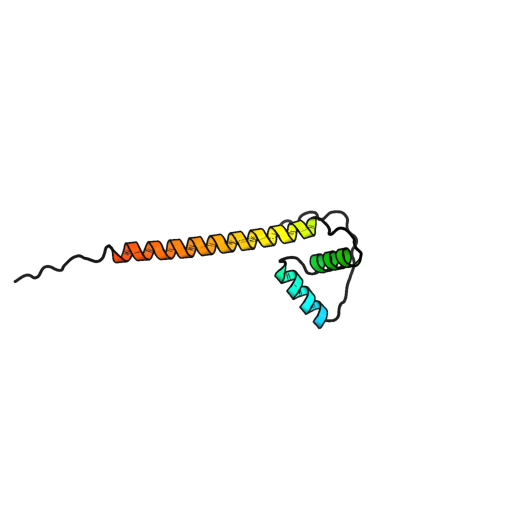.00 76.69 79 SER A O 1
ATOM 637 N N . PHE A 1 80 ? 21.612 0.850 -27.433 1.00 69.19 80 PHE A N 1
ATOM 638 C CA . P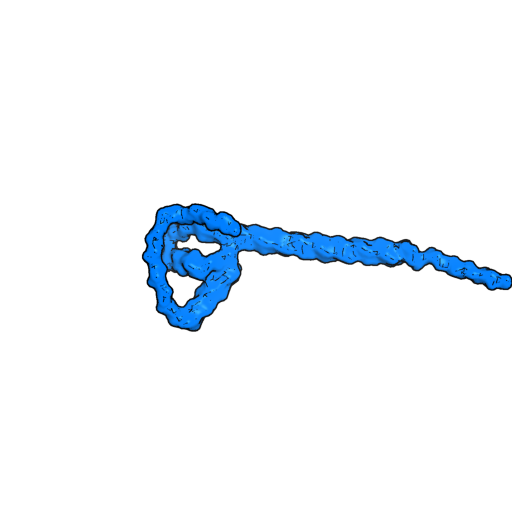HE A 1 80 ? 21.109 0.538 -28.773 1.00 69.19 80 PHE A CA 1
ATOM 639 C C . PHE A 1 80 ? 21.387 1.656 -29.790 1.00 69.19 80 PHE A C 1
ATOM 641 O O . PHE A 1 80 ? 21.559 1.367 -30.973 1.00 69.19 80 PHE A O 1
ATOM 648 N N . LEU A 1 81 ? 21.417 2.920 -29.358 1.00 65.06 81 LEU A N 1
ATOM 649 C CA . LEU A 1 81 ? 21.690 4.056 -30.237 1.00 65.06 81 LEU A CA 1
ATOM 650 C C . LEU A 1 81 ? 23.184 4.162 -30.584 1.00 65.06 81 LEU A C 1
ATOM 652 O O . LEU A 1 81 ? 23.504 4.314 -31.759 1.00 65.06 81 LEU A O 1
ATOM 656 N N . GLU A 1 82 ? 24.079 3.992 -29.603 1.00 61.00 82 GLU A N 1
ATOM 657 C CA . GLU A 1 82 ? 25.541 4.017 -29.808 1.00 61.00 82 GLU A CA 1
ATOM 658 C C . GLU A 1 82 ? 26.007 2.944 -30.810 1.00 61.00 82 GLU A C 1
ATOM 660 O O . GLU A 1 82 ? 26.796 3.229 -31.707 1.00 61.00 82 GLU A O 1
ATOM 665 N N . VAL A 1 83 ? 25.440 1.732 -30.753 1.00 59.22 83 VAL A N 1
ATOM 666 C CA . VAL A 1 83 ? 25.780 0.644 -31.694 1.00 59.22 83 VAL A CA 1
ATOM 667 C C . VAL A 1 83 ? 25.446 0.995 -33.158 1.00 59.22 83 VAL A C 1
ATOM 669 O O . VAL A 1 83 ? 26.107 0.509 -34.072 1.00 59.22 83 VAL A O 1
ATOM 672 N N . ARG A 1 84 ? 24.450 1.856 -33.420 1.00 57.88 84 ARG A N 1
ATOM 673 C CA . ARG A 1 84 ? 24.063 2.237 -34.797 1.00 57.88 84 ARG A CA 1
ATOM 674 C C . ARG A 1 84 ? 24.977 3.299 -35.408 1.00 57.88 84 ARG A C 1
ATOM 676 O O . ARG A 1 84 ? 25.107 3.350 -36.633 1.00 57.88 84 ARG A O 1
ATOM 683 N N . GLU A 1 85 ? 25.588 4.146 -34.587 1.00 54.16 85 GLU A N 1
ATOM 684 C CA . GLU A 1 85 ? 26.543 5.153 -35.062 1.00 54.16 85 GLU A CA 1
ATOM 685 C C . GLU A 1 85 ? 27.864 4.494 -35.490 1.00 54.16 85 GLU A C 1
ATOM 687 O O . GLU A 1 85 ? 28.405 4.825 -36.545 1.00 54.16 85 GLU A O 1
ATOM 692 N N . ASP A 1 86 ? 28.316 3.466 -34.767 1.00 52.44 86 ASP A N 1
ATOM 693 C CA . ASP A 1 86 ? 29.543 2.735 -35.111 1.00 52.44 86 ASP A CA 1
ATOM 694 C C . ASP A 1 86 ? 29.420 1.891 -36.398 1.00 52.44 86 ASP A C 1
ATOM 696 O O . ASP A 1 86 ? 30.379 1.797 -37.173 1.00 52.44 86 ASP A O 1
ATOM 700 N N . ASP A 1 87 ? 28.240 1.325 -36.682 1.00 53.34 87 ASP A N 1
ATOM 701 C CA . ASP A 1 87 ? 27.991 0.544 -37.907 1.00 53.34 87 ASP A CA 1
ATOM 702 C C . ASP A 1 87 ? 27.900 1.417 -39.172 1.00 53.34 87 ASP A C 1
ATOM 704 O O . ASP A 1 87 ? 28.223 0.964 -40.274 1.00 53.34 87 ASP A O 1
ATOM 708 N N . THR A 1 88 ? 27.514 2.691 -39.045 1.00 55.09 88 THR A N 1
ATOM 709 C CA . THR A 1 88 ? 27.463 3.618 -40.193 1.00 55.09 88 THR A CA 1
ATOM 710 C C . THR A 1 88 ? 28.823 4.234 -40.532 1.00 55.09 88 THR A C 1
ATOM 712 O O . THR A 1 88 ? 29.032 4.649 -41.672 1.00 55.09 88 THR A O 1
ATOM 715 N N . ALA A 1 89 ? 29.787 4.219 -39.606 1.00 55.12 89 ALA A N 1
ATOM 716 C CA . ALA A 1 89 ? 31.122 4.785 -39.811 1.00 55.12 89 ALA A CA 1
ATOM 717 C C . ALA A 1 89 ? 32.141 3.830 -40.481 1.00 55.12 89 ALA A C 1
ATOM 719 O O . ALA A 1 89 ? 33.187 4.290 -40.940 1.00 55.12 89 ALA A O 1
ATOM 720 N N . ARG A 1 90 ? 31.873 2.514 -40.571 1.00 52.12 90 ARG A N 1
ATOM 721 C CA . ARG A 1 90 ? 32.829 1.511 -41.114 1.00 52.12 90 ARG A CA 1
ATOM 722 C C . ARG A 1 90 ? 32.523 0.975 -42.521 1.00 52.12 90 ARG A C 1
ATOM 724 O O . ARG A 1 90 ? 33.268 0.136 -43.025 1.00 52.12 90 ARG A O 1
ATOM 731 N N . GLY A 1 91 ? 31.473 1.455 -43.187 1.00 51.19 91 GLY A N 1
ATOM 732 C CA . GLY A 1 91 ? 31.043 0.972 -44.507 1.00 51.19 91 GLY A CA 1
ATOM 733 C C . GLY A 1 91 ? 31.500 1.844 -45.679 1.00 51.19 91 GLY A C 1
ATOM 734 O O . GLY A 1 91 ? 30.662 2.425 -46.359 1.00 51.19 91 GLY A O 1
ATOM 735 N N . GLY A 1 92 ? 32.807 1.959 -45.932 1.00 49.16 92 GLY A N 1
ATOM 736 C CA . GLY A 1 92 ? 33.318 2.815 -47.009 1.00 49.16 92 GLY A CA 1
ATOM 737 C C . GLY A 1 92 ? 34.648 2.369 -47.612 1.00 49.16 92 GLY A C 1
ATOM 738 O O . GLY A 1 92 ? 35.604 3.136 -47.596 1.00 49.16 92 GLY A O 1
ATOM 739 N N . GLN A 1 93 ? 34.733 1.151 -48.158 1.00 56.38 93 GLN A N 1
ATOM 740 C CA . GLN A 1 93 ? 35.793 0.818 -49.120 1.00 56.38 93 GLN A CA 1
ATOM 741 C C . GLN A 1 93 ? 35.286 1.069 -50.550 1.00 56.38 93 GLN A C 1
ATOM 743 O O . GLN A 1 93 ? 34.324 0.419 -50.965 1.00 56.38 93 GLN A O 1
ATOM 748 N N . PRO A 1 94 ? 35.898 1.979 -51.331 1.00 49.59 94 PRO A N 1
ATOM 749 C CA . PRO A 1 94 ? 35.566 2.119 -52.739 1.00 49.59 94 PRO A CA 1
ATOM 750 C C . PRO A 1 94 ? 36.153 0.934 -53.514 1.00 49.59 94 PRO A C 1
ATOM 752 O O . PRO A 1 94 ? 37.363 0.706 -53.512 1.00 49.59 94 PRO A O 1
ATOM 755 N N . LEU A 1 95 ? 35.284 0.176 -54.185 1.00 56.22 95 LEU A N 1
ATOM 756 C CA . LEU A 1 95 ? 35.688 -0.843 -55.148 1.00 56.22 95 LEU A CA 1
ATOM 757 C C . LEU A 1 95 ? 36.490 -0.174 -56.272 1.00 56.22 95 LEU A C 1
ATOM 759 O O . LEU A 1 95 ? 35.994 0.713 -56.972 1.00 56.22 95 LEU A O 1
ATOM 763 N N . ALA A 1 96 ? 37.745 -0.596 -56.411 1.00 49.84 96 ALA A N 1
ATOM 764 C CA . ALA A 1 96 ? 38.641 -0.186 -57.476 1.00 49.84 96 ALA A CA 1
ATOM 765 C C . ALA A 1 96 ? 37.998 -0.445 -58.850 1.00 49.84 96 ALA A C 1
ATOM 767 O O . ALA A 1 96 ? 37.585 -1.562 -59.158 1.00 49.84 96 ALA A O 1
ATOM 768 N N . ARG A 1 97 ? 37.935 0.593 -59.691 1.00 49.47 97 ARG A N 1
ATOM 769 C CA . ARG A 1 97 ? 37.678 0.450 -61.127 1.00 49.47 97 ARG A CA 1
ATOM 770 C C . ARG A 1 97 ? 38.986 0.043 -61.800 1.00 49.47 97 ARG A C 1
ATOM 772 O O . ARG A 1 97 ? 39.869 0.878 -61.967 1.00 49.47 97 ARG A O 1
ATOM 779 N N . THR A 1 98 ? 39.113 -1.227 -62.163 1.00 50.97 98 THR A N 1
ATOM 780 C CA . THR A 1 98 ? 40.101 -1.681 -63.149 1.00 50.97 98 THR A CA 1
ATOM 781 C C . THR A 1 98 ? 39.627 -1.299 -64.550 1.00 50.97 98 THR A C 1
ATOM 783 O O . THR A 1 98 ? 38.478 -1.577 -64.902 1.00 50.97 98 THR A O 1
ATOM 786 N N . ALA A 1 99 ? 40.506 -0.613 -65.283 1.00 52.47 99 ALA A N 1
ATOM 787 C CA . ALA A 1 99 ? 40.399 -0.300 -66.706 1.00 52.47 99 ALA A CA 1
ATOM 788 C C . ALA A 1 99 ? 40.852 -1.483 -67.573 1.00 52.47 99 ALA A C 1
ATOM 790 O O . ALA A 1 99 ? 41.624 -2.321 -67.050 1.00 52.47 99 ALA A O 1
#

Foldseek 3Di:
DPDPPQDDDDDDDDDDPPVVLVVLCVVCVVLQHDSVLSVQQVVCVVVVHDRRPVSVVRSVVSVVVVVVVVVVVVVVVVVVVVVVVVVVVPPDDDDDDDD

Radius of gyration: 25.89 Å; chains: 1; bounding box: 59×24×82 Å

Secondary structure (DSSP, 8-state):
-------S---------HHHHHHHHHHHHHHTS-HHHHHHHHHHHHTTPPPPHHHHHHHHHHHHHHHHHHHHHHHHHHHHHHHHHHHHHS--PPPP---

Organism: NCBI:txid300019

Sequence (99 aa):
MAQRNRGDRAYMPLRPPTDQQEHYKQKADELGISLGSYGVMRLAQAEGLPVPDYITDEIEQARRKRLNAAARRRTEQLSFLEVREDDTARGGQPLARTA

pLDDT: mean 84.11, std 17.31, range [43.88, 98.25]